Protein AF-A0A0C3JZY9-F1 (afdb_monomer)

Sequence (78 aa):
MSINPYLVAYYSVNENGRRPMSTFASEDYKTKFDKSLKGYGGNLIGDWYTLPNDKDVNDAINTTGQLGGTAYNLPVRN

pLDDT: mean 89.32, std 11.54, range [48.28, 97.56]

Structure (mmCIF, N/CA/C/O backbone):
data_AF-A0A0C3JZY9-F1
#
_entry.id   AF-A0A0C3JZY9-F1
#
loop_
_atom_site.group_PDB
_atom_site.id
_atom_site.type_symbol
_atom_site.label_atom_id
_atom_site.label_alt_id
_atom_site.label_comp_id
_atom_site.label_asym_id
_atom_site.label_entity_id
_atom_site.label_seq_id
_atom_site.pdbx_PDB_ins_code
_atom_site.Cartn_x
_atom_site.Cartn_y
_atom_site.Cartn_z
_atom_site.occupancy
_atom_site.B_iso_or_equiv
_atom_site.auth_seq_id
_atom_site.auth_comp_id
_atom_site.auth_asym_id
_atom_site.auth_atom_id
_atom_site.pdbx_PDB_model_num
ATOM 1 N N . MET A 1 1 ? -8.283 -13.444 17.474 1.00 48.28 1 MET A N 1
ATOM 2 C CA . MET A 1 1 ? -7.514 -13.209 16.234 1.00 48.28 1 MET A CA 1
ATOM 3 C C . MET A 1 1 ? -8.186 -12.032 15.542 1.00 48.28 1 MET A C 1
ATOM 5 O O . MET A 1 1 ? -9.332 -12.188 15.144 1.00 48.28 1 MET A O 1
ATOM 9 N N . SER A 1 2 ? -7.578 -10.841 15.527 1.00 55.19 2 SER A N 1
ATOM 10 C CA . SER A 1 2 ? -8.164 -9.708 14.794 1.00 55.19 2 SER A CA 1
ATOM 11 C C . SER A 1 2 ? -8.016 -9.968 13.303 1.00 55.19 2 SER A C 1
ATOM 13 O O . SER A 1 2 ? -6.913 -10.224 12.827 1.00 55.19 2 SER A O 1
ATOM 15 N N . ILE A 1 3 ? -9.132 -9.941 12.583 1.00 64.69 3 ILE A N 1
ATOM 16 C CA . ILE A 1 3 ? -9.125 -9.927 11.124 1.00 64.69 3 ILE A CA 1
ATOM 17 C C . ILE A 1 3 ? -8.742 -8.498 10.732 1.00 64.69 3 ILE A C 1
ATOM 19 O O . ILE A 1 3 ? -9.378 -7.557 11.198 1.00 64.69 3 ILE A O 1
ATOM 23 N N . ASN A 1 4 ? -7.699 -8.336 9.917 1.00 74.44 4 ASN A N 1
ATOM 24 C CA . ASN A 1 4 ? -7.322 -7.059 9.311 1.00 74.44 4 ASN A CA 1
ATOM 25 C C . ASN A 1 4 ? -7.850 -7.056 7.868 1.00 74.44 4 ASN A C 1
ATOM 27 O O . ASN A 1 4 ? -7.112 -7.448 6.961 1.00 74.44 4 ASN A O 1
ATOM 31 N N . PRO A 1 5 ? -9.131 -6.712 7.630 1.00 82.12 5 PRO A N 1
ATOM 32 C CA . PRO A 1 5 ? -9.755 -6.910 6.323 1.00 82.12 5 PRO A CA 1
ATOM 33 C C . PRO A 1 5 ? -9.272 -5.889 5.286 1.00 82.12 5 PRO A C 1
ATOM 35 O O . PRO A 1 5 ? -9.507 -6.068 4.094 1.00 82.12 5 PRO A O 1
ATOM 38 N N . TYR A 1 6 ? -8.609 -4.815 5.723 1.00 94.19 6 TYR A N 1
ATOM 39 C CA . TYR A 1 6 ? -8.218 -3.716 4.855 1.00 94.19 6 TYR A CA 1
ATOM 40 C C . TYR A 1 6 ? -6.790 -3.895 4.381 1.00 94.19 6 TYR A C 1
ATOM 42 O O . TYR A 1 6 ? -5.845 -3.772 5.157 1.00 94.19 6 TYR A O 1
ATOM 50 N N . LEU A 1 7 ? -6.651 -4.180 3.094 1.00 94.19 7 LEU A N 1
ATOM 51 C CA . LEU A 1 7 ? -5.403 -4.596 2.485 1.00 94.19 7 LEU A CA 1
ATOM 52 C C . LEU A 1 7 ? -4.938 -3.584 1.435 1.00 94.19 7 LEU A C 1
ATOM 54 O O . LEU A 1 7 ? -5.755 -3.005 0.720 1.00 94.19 7 LEU A O 1
ATOM 58 N N . VAL A 1 8 ? -3.624 -3.382 1.345 1.00 96.00 8 VAL A N 1
ATOM 59 C CA . VAL A 1 8 ? -2.976 -2.546 0.328 1.00 96.00 8 VAL A CA 1
ATOM 60 C C . VAL A 1 8 ? -1.737 -3.257 -0.191 1.00 96.00 8 VAL A C 1
ATOM 62 O O . VAL A 1 8 ? -0.825 -3.562 0.577 1.00 96.00 8 VAL A O 1
ATOM 65 N N . ALA A 1 9 ? -1.701 -3.517 -1.494 1.00 95.44 9 ALA A N 1
ATOM 66 C CA . ALA A 1 9 ? -0.575 -4.152 -2.163 1.00 95.44 9 ALA A CA 1
ATOM 67 C C . ALA A 1 9 ? 0.305 -3.099 -2.844 1.00 95.44 9 ALA A C 1
ATOM 69 O O . ALA A 1 9 ? -0.200 -2.136 -3.427 1.00 95.44 9 ALA A O 1
ATOM 70 N N . TYR A 1 10 ? 1.622 -3.266 -2.769 1.00 94.94 10 TYR A N 1
ATOM 71 C CA . TYR A 1 10 ? 2.568 -2.359 -3.412 1.00 94.94 10 TYR A CA 1
ATOM 72 C C . TYR A 1 10 ? 3.833 -3.090 -3.850 1.00 94.94 10 TYR A C 1
ATOM 74 O O . TYR A 1 10 ? 4.141 -4.176 -3.367 1.00 94.94 10 TYR A O 1
ATOM 82 N N . TYR A 1 11 ? 4.555 -2.522 -4.809 1.00 93.25 11 TYR A N 1
ATOM 83 C CA . TYR A 1 11 ? 5.813 -3.074 -5.301 1.00 93.25 11 TYR A CA 1
ATOM 84 C C . TYR A 1 11 ? 6.751 -1.974 -5.790 1.00 93.25 11 TYR A C 1
ATOM 86 O O . TYR A 1 11 ? 6.302 -0.887 -6.139 1.00 93.25 11 TYR A O 1
ATOM 94 N N . SER A 1 12 ? 8.054 -2.249 -5.807 1.00 90.88 12 SER A N 1
ATOM 95 C CA . SER A 1 12 ? 9.050 -1.357 -6.419 1.00 90.88 12 SER A CA 1
ATOM 96 C C . SER A 1 12 ? 9.087 -1.584 -7.926 1.00 90.88 12 SER A C 1
ATOM 98 O O . SER A 1 12 ? 9.045 -2.732 -8.364 1.00 90.88 12 SER A O 1
ATOM 100 N N . VAL A 1 13 ? 9.224 -0.521 -8.720 1.00 87.25 13 VAL A N 1
ATOM 101 C CA . VAL A 1 13 ? 9.476 -0.645 -10.169 1.00 87.25 13 VAL A CA 1
ATOM 102 C C . VAL A 1 13 ? 10.840 -1.264 -10.493 1.00 87.25 13 VAL A C 1
ATOM 104 O O . VAL A 1 13 ? 11.060 -1.681 -11.627 1.00 87.25 13 VAL A O 1
ATOM 107 N N . ASN A 1 14 ? 11.746 -1.354 -9.515 1.00 82.25 14 ASN A N 1
ATOM 108 C CA . ASN A 1 14 ? 13.034 -2.013 -9.695 1.00 82.25 14 ASN A CA 1
ATOM 109 C C . ASN A 1 14 ? 12.870 -3.523 -9.928 1.00 82.25 14 ASN A C 1
ATOM 111 O O . ASN A 1 14 ? 11.969 -4.170 -9.391 1.00 82.25 14 ASN A O 1
ATOM 115 N N . GLU A 1 15 ? 13.825 -4.111 -10.647 1.00 63.47 15 GLU A N 1
ATOM 116 C CA . GLU A 1 15 ? 13.845 -5.526 -11.056 1.00 63.47 15 GLU A CA 1
ATOM 117 C C . GLU A 1 15 ? 13.908 -6.534 -9.888 1.00 63.47 15 GLU A C 1
ATOM 119 O O . GLU A 1 15 ? 13.796 -7.740 -10.094 1.00 63.47 15 GLU A O 1
ATOM 124 N N . ASN A 1 16 ? 14.010 -6.061 -8.642 1.00 66.69 16 ASN A N 1
ATOM 125 C CA . ASN A 1 16 ? 14.130 -6.887 -7.437 1.00 66.69 16 ASN A CA 1
ATOM 126 C C . ASN A 1 16 ? 12.847 -7.659 -7.074 1.00 66.69 16 ASN A C 1
ATOM 128 O O . ASN A 1 16 ? 12.833 -8.407 -6.096 1.00 66.69 16 ASN A O 1
ATOM 132 N N . GLY A 1 17 ? 11.745 -7.453 -7.804 1.00 71.88 17 GLY A N 1
ATOM 133 C CA . GLY A 1 17 ? 10.519 -8.246 -7.671 1.00 71.88 17 GLY A CA 1
ATOM 134 C C . GLY A 1 17 ? 9.789 -8.105 -6.330 1.00 71.88 17 GLY A C 1
ATOM 135 O O . GLY A 1 17 ? 8.857 -8.859 -6.064 1.00 71.88 17 GLY A O 1
ATOM 136 N N . ARG A 1 18 ? 10.171 -7.154 -5.467 1.00 82.19 18 ARG A N 1
ATOM 137 C CA . ARG A 1 18 ? 9.583 -6.991 -4.128 1.00 82.19 18 ARG A CA 1
ATOM 138 C C . ARG A 1 18 ? 8.107 -6.621 -4.224 1.00 82.19 18 ARG A C 1
ATOM 140 O O . ARG A 1 18 ? 7.780 -5.562 -4.748 1.00 82.19 18 ARG A O 1
ATOM 147 N N . ARG A 1 19 ? 7.238 -7.457 -3.647 1.00 88.38 19 ARG A N 1
ATOM 148 C CA . ARG A 1 19 ? 5.777 -7.279 -3.640 1.00 88.38 19 ARG A CA 1
ATOM 149 C C . ARG A 1 19 ? 5.197 -7.352 -2.223 1.00 88.38 19 ARG A C 1
ATOM 151 O O . ARG A 1 19 ? 4.641 -8.389 -1.853 1.00 88.38 19 ARG A O 1
ATOM 158 N N . PRO A 1 20 ? 5.363 -6.323 -1.377 1.00 93.06 20 PRO A N 1
ATOM 159 C CA . PRO A 1 20 ? 4.745 -6.345 -0.065 1.00 93.06 20 PRO A CA 1
ATOM 160 C C . PRO A 1 20 ? 3.240 -6.085 -0.109 1.00 93.06 20 PRO A C 1
ATOM 162 O O . PRO A 1 20 ? 2.675 -5.553 -1.066 1.00 93.06 20 PRO A O 1
ATOM 165 N N . MET A 1 21 ? 2.594 -6.452 0.986 1.00 94.62 21 MET A N 1
ATOM 166 C CA . MET A 1 21 ? 1.174 -6.280 1.198 1.00 94.62 21 MET A CA 1
ATOM 167 C C . MET A 1 21 ? 0.942 -5.883 2.650 1.00 94.62 21 MET A C 1
ATOM 169 O O . MET A 1 21 ? 1.333 -6.604 3.565 1.00 94.62 21 MET A O 1
ATOM 173 N N . SER A 1 22 ? 0.326 -4.729 2.864 1.00 96.25 22 SER A N 1
ATOM 174 C CA . SER A 1 22 ? 0.027 -4.206 4.194 1.00 96.25 22 SER A CA 1
ATOM 175 C C . SER A 1 22 ? -1.435 -4.424 4.536 1.00 96.25 22 SER A C 1
ATOM 177 O O . SER A 1 22 ? -2.312 -4.219 3.702 1.00 96.25 22 SER A O 1
ATOM 179 N N . THR A 1 23 ? -1.695 -4.834 5.773 1.00 95.69 23 THR A N 1
ATOM 180 C CA . THR A 1 23 ? -3.042 -5.064 6.302 1.00 95.69 23 THR A CA 1
ATOM 181 C C . THR A 1 23 ? -3.301 -4.173 7.506 1.00 95.69 23 THR A C 1
ATOM 183 O O . THR A 1 23 ? -2.401 -3.942 8.317 1.00 95.69 23 THR A O 1
ATOM 186 N N . PHE A 1 24 ? -4.534 -3.696 7.635 1.00 94.75 24 PHE A N 1
ATOM 187 C CA . PHE A 1 24 ? -4.960 -2.773 8.679 1.00 94.75 24 PHE A CA 1
ATOM 188 C C . PHE A 1 24 ? -6.291 -3.206 9.297 1.00 94.75 24 PHE A C 1
ATOM 190 O O . PHE A 1 24 ?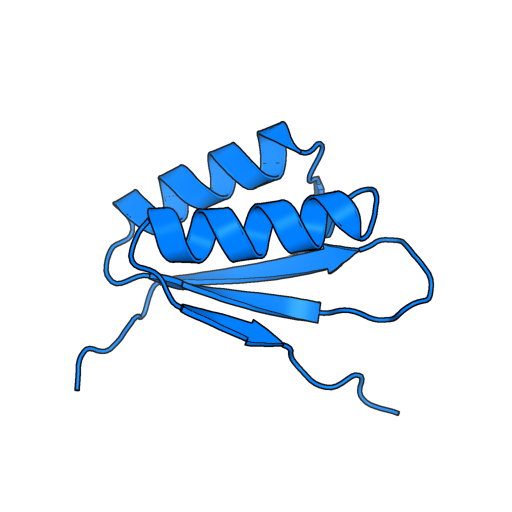 -7.123 -3.847 8.650 1.00 94.75 24 PHE A O 1
ATOM 197 N N . ALA A 1 25 ? -6.499 -2.820 10.556 1.00 91.94 25 ALA A N 1
ATOM 198 C CA . ALA A 1 25 ? -7.710 -3.137 11.311 1.00 91.94 25 ALA A CA 1
ATOM 199 C C . ALA A 1 25 ? -8.926 -2.276 10.914 1.00 91.94 25 ALA A C 1
ATOM 201 O O . ALA A 1 25 ? -10.061 -2.684 11.146 1.00 91.94 25 ALA A O 1
ATOM 202 N N . SER A 1 26 ? -8.712 -1.097 10.313 1.00 93.38 26 SER A N 1
ATOM 203 C CA . SER A 1 26 ? -9.789 -0.200 9.868 1.00 93.38 26 SER A CA 1
ATOM 204 C C . SER A 1 26 ? -9.503 0.455 8.513 1.00 93.38 26 SER A C 1
ATOM 206 O O . SER A 1 26 ? -8.346 0.607 8.101 1.00 93.38 26 SER A O 1
ATOM 208 N N . GLU A 1 27 ? -10.573 0.879 7.837 1.00 94.06 27 GLU A N 1
ATOM 209 C CA . GLU A 1 27 ? -10.510 1.600 6.564 1.00 94.06 27 GLU A CA 1
ATOM 210 C C . GLU A 1 27 ? -9.801 2.955 6.700 1.00 94.06 27 GLU A C 1
ATOM 212 O O . GLU A 1 27 ? -9.095 3.388 5.788 1.00 94.06 27 GLU A O 1
ATOM 217 N N . ASP A 1 28 ? -9.907 3.602 7.862 1.00 95.88 28 ASP A N 1
ATOM 218 C CA . ASP A 1 28 ? -9.223 4.866 8.140 1.00 95.88 28 ASP A CA 1
ATOM 219 C C . ASP A 1 28 ? -7.700 4.714 8.073 1.00 95.88 28 ASP A C 1
ATOM 221 O O . ASP A 1 28 ? -7.009 5.558 7.496 1.00 95.88 28 ASP A O 1
ATOM 225 N N . TYR A 1 29 ? -7.153 3.635 8.645 1.00 95.69 29 TYR A N 1
ATOM 226 C CA . TYR A 1 29 ? -5.713 3.366 8.590 1.00 95.69 29 TYR A CA 1
ATOM 227 C C . TYR A 1 29 ? -5.262 2.999 7.179 1.00 95.69 29 TYR A C 1
ATOM 229 O O . TYR A 1 29 ? -4.230 3.501 6.734 1.00 95.69 29 TYR A O 1
ATOM 237 N N . LYS A 1 30 ? -6.071 2.225 6.443 1.00 95.56 30 LYS A N 1
ATOM 238 C CA . LYS A 1 30 ? -5.848 1.975 5.012 1.00 95.56 30 LYS A CA 1
ATOM 239 C C . LYS A 1 30 ? -5.792 3.287 4.229 1.00 95.56 30 LYS A C 1
ATOM 241 O O . LYS A 1 30 ? -4.852 3.512 3.481 1.00 95.56 30 LYS A O 1
ATOM 246 N N . THR A 1 31 ? -6.747 4.186 4.450 1.00 96.44 31 THR A N 1
ATOM 247 C CA . THR A 1 31 ? -6.820 5.478 3.755 1.00 96.44 31 THR A CA 1
ATOM 248 C C . THR A 1 31 ? -5.636 6.383 4.101 1.00 96.44 31 THR A C 1
ATOM 250 O O . THR A 1 31 ? -5.104 7.078 3.233 1.00 96.44 31 THR A O 1
ATOM 253 N N . LYS A 1 32 ? -5.184 6.383 5.362 1.00 97.44 32 LYS A N 1
ATOM 254 C CA . LYS A 1 32 ? -3.949 7.077 5.768 1.00 97.44 32 LYS A CA 1
ATOM 255 C C . LYS A 1 32 ? -2.734 6.497 5.049 1.00 97.44 32 LYS A C 1
ATOM 257 O O . LYS A 1 32 ? -1.919 7.260 4.540 1.00 97.44 32 LYS A O 1
ATOM 262 N N . PHE A 1 33 ? -2.650 5.174 4.958 1.00 97.56 33 PHE A N 1
ATOM 263 C CA . PHE A 1 33 ? -1.566 4.502 4.259 1.00 97.56 33 PHE A CA 1
ATOM 264 C C . PHE A 1 33 ? -1.572 4.784 2.749 1.00 97.56 33 PHE A C 1
ATOM 266 O O . PHE A 1 33 ? -0.532 5.125 2.195 1.00 97.56 33 PHE A O 1
ATOM 273 N N . ASP A 1 34 ? -2.742 4.762 2.103 1.00 96.88 34 ASP A N 1
ATOM 274 C CA . ASP A 1 34 ? -2.913 5.128 0.690 1.00 96.88 34 ASP A CA 1
ATOM 275 C C . ASP A 1 34 ? -2.389 6.550 0.410 1.00 96.88 34 ASP A C 1
ATOM 277 O O . ASP A 1 34 ? -1.755 6.804 -0.617 1.00 96.88 34 ASP A O 1
ATOM 281 N N . LYS A 1 35 ? -2.608 7.495 1.338 1.00 97.19 35 LYS A N 1
ATOM 282 C CA . LYS A 1 35 ? -2.041 8.852 1.245 1.00 97.19 35 LYS A CA 1
ATOM 283 C C . LYS A 1 35 ? -0.517 8.848 1.376 1.00 97.19 35 LYS A C 1
ATOM 285 O O . LYS A 1 35 ? 0.138 9.556 0.613 1.00 97.19 35 LYS A O 1
ATOM 290 N N . SER A 1 36 ? 0.044 8.060 2.293 1.00 97.12 36 SER A N 1
ATOM 291 C CA . SER A 1 36 ? 1.499 7.917 2.441 1.00 97.12 36 SER A CA 1
ATOM 292 C C . SER A 1 36 ? 2.147 7.356 1.176 1.00 97.12 36 SER A C 1
ATOM 294 O O . SER A 1 36 ? 3.112 7.941 0.694 1.00 97.12 36 SER A O 1
ATOM 296 N N . LEU A 1 37 ? 1.573 6.303 0.579 1.00 96.56 37 LEU A N 1
ATOM 297 C CA . LEU A 1 37 ? 2.077 5.715 -0.667 1.00 96.56 37 LEU A CA 1
ATOM 298 C C . LEU A 1 37 ? 2.126 6.738 -1.805 1.00 96.56 37 LEU A C 1
ATOM 300 O O . LEU A 1 37 ? 3.135 6.835 -2.496 1.00 96.56 37 LEU A O 1
ATOM 304 N N . LYS A 1 38 ? 1.081 7.558 -1.959 1.00 96.00 38 LYS A N 1
ATOM 305 C CA . LYS A 1 38 ? 1.076 8.664 -2.933 1.00 96.00 38 LYS A CA 1
ATOM 306 C C . LYS A 1 38 ? 2.146 9.716 -2.627 1.00 96.00 38 LYS A C 1
ATOM 308 O O . LYS A 1 38 ? 2.756 10.243 -3.550 1.00 96.00 38 LYS A O 1
ATOM 313 N N . GLY A 1 39 ? 2.402 9.994 -1.348 1.00 96.38 39 GLY A N 1
ATOM 314 C CA . GLY A 1 39 ? 3.486 10.877 -0.905 1.00 96.38 39 GLY A CA 1
ATOM 315 C C . GLY A 1 39 ? 4.883 10.376 -1.288 1.00 96.38 39 GLY A C 1
ATOM 316 O O . GLY A 1 39 ? 5.759 11.190 -1.560 1.00 96.38 39 GLY A O 1
ATOM 317 N N . TYR A 1 40 ? 5.071 9.058 -1.394 1.00 94.12 40 TYR A N 1
ATOM 318 C CA . TYR A 1 40 ? 6.301 8.435 -1.903 1.00 94.12 40 TYR A CA 1
ATOM 319 C C . TYR A 1 40 ? 6.375 8.392 -3.439 1.00 94.12 40 TYR A C 1
ATOM 321 O O . TYR A 1 40 ? 7.220 7.705 -4.001 1.00 94.12 40 TYR A O 1
ATOM 329 N N . GLY A 1 41 ? 5.469 9.076 -4.145 1.00 92.88 41 GLY A N 1
ATOM 330 C CA . GLY A 1 41 ? 5.366 8.995 -5.604 1.00 92.88 41 GLY A CA 1
ATOM 331 C C . GLY A 1 41 ? 4.691 7.713 -6.097 1.00 92.88 41 GLY A C 1
ATOM 332 O O . GLY A 1 41 ? 4.843 7.347 -7.260 1.00 92.88 41 GLY A O 1
ATOM 333 N N . GLY A 1 42 ? 3.953 7.024 -5.224 1.00 93.44 42 GLY A N 1
ATOM 334 C CA . GLY A 1 42 ? 3.235 5.807 -5.561 1.00 93.44 42 GLY A CA 1
ATOM 335 C C . GLY A 1 42 ? 2.127 6.040 -6.582 1.00 93.44 42 GLY A C 1
ATOM 336 O O . GLY A 1 42 ? 1.229 6.853 -6.357 1.00 93.44 42 GLY A O 1
ATOM 337 N N . ASN A 1 43 ? 2.158 5.282 -7.676 1.00 94.94 43 ASN A N 1
ATOM 338 C CA . ASN A 1 43 ? 1.113 5.292 -8.696 1.00 94.94 43 ASN A CA 1
ATOM 339 C C . ASN A 1 43 ? 0.247 4.034 -8.587 1.00 94.94 43 ASN A C 1
ATOM 341 O O . ASN A 1 43 ? 0.773 2.938 -8.427 1.00 94.94 43 ASN A O 1
ATOM 345 N N . LEU A 1 44 ? -1.073 4.174 -8.671 1.00 94.56 44 LEU A N 1
ATOM 346 C CA . LEU A 1 44 ? -1.986 3.036 -8.589 1.00 94.56 44 LEU A CA 1
ATOM 347 C C . LEU A 1 44 ? -2.161 2.415 -9.982 1.00 94.56 44 LEU A C 1
ATOM 349 O O . LEU A 1 44 ? -2.659 3.071 -10.895 1.00 94.56 44 LEU A O 1
ATOM 353 N N . ILE A 1 45 ? -1.766 1.152 -10.139 1.00 91.69 45 ILE A N 1
ATOM 354 C CA . ILE A 1 45 ? -1.930 0.361 -11.363 1.00 91.69 45 ILE A CA 1
ATOM 355 C C . ILE A 1 45 ? -2.755 -0.882 -11.024 1.00 91.69 45 ILE A C 1
ATOM 357 O O . ILE A 1 45 ? -2.271 -1.821 -10.390 1.00 91.69 45 ILE A O 1
ATOM 361 N N . GLY A 1 46 ? -4.024 -0.879 -11.439 1.00 91.69 46 GLY A N 1
ATOM 362 C CA . GLY A 1 46 ? -4.993 -1.873 -10.974 1.00 91.69 46 GLY A CA 1
ATOM 363 C C . GLY A 1 46 ? -5.140 -1.794 -9.453 1.00 91.69 46 GLY A C 1
ATOM 364 O O . GLY A 1 46 ? -5.367 -0.714 -8.914 1.00 91.69 46 GLY A O 1
ATOM 365 N N . ASP A 1 47 ? -4.945 -2.922 -8.770 1.00 91.44 47 ASP A N 1
ATOM 366 C CA . ASP A 1 47 ? -5.042 -3.017 -7.304 1.00 91.44 47 ASP A CA 1
ATOM 367 C C . ASP A 1 47 ? -3.701 -2.803 -6.573 1.00 91.44 47 ASP A C 1
ATOM 369 O O . ASP A 1 47 ? -3.613 -2.994 -5.359 1.00 91.44 47 ASP A O 1
ATOM 373 N N . TRP A 1 48 ? -2.638 -2.441 -7.299 1.00 94.25 48 TRP A N 1
ATOM 374 C CA . TRP A 1 48 ? -1.285 -2.334 -6.754 1.00 94.25 48 TRP A CA 1
ATOM 375 C C . TRP A 1 48 ? -0.735 -0.918 -6.864 1.00 94.25 48 TRP A C 1
ATOM 377 O O . TRP A 1 48 ? -0.816 -0.289 -7.916 1.00 94.25 48 TRP A O 1
ATOM 387 N N . TYR A 1 49 ? -0.084 -0.444 -5.805 1.00 96.12 49 TYR A N 1
ATOM 388 C CA . TYR A 1 49 ? 0.737 0.761 -5.880 1.00 96.12 49 TYR A CA 1
ATOM 389 C C . TYR A 1 49 ? 2.151 0.434 -6.368 1.00 96.12 49 TYR A C 1
ATOM 391 O O . TYR A 1 49 ? 2.855 -0.387 -5.784 1.00 96.12 49 TYR A O 1
ATOM 399 N N . THR A 1 50 ? 2.599 1.124 -7.408 1.00 95.00 50 THR A N 1
ATOM 400 C CA . THR A 1 50 ? 3.983 1.085 -7.878 1.00 95.00 50 THR A CA 1
ATOM 401 C C . THR A 1 50 ? 4.777 2.177 -7.191 1.00 95.00 50 THR A C 1
ATOM 403 O O . THR A 1 50 ? 4.436 3.351 -7.330 1.00 95.00 50 THR A O 1
ATOM 406 N N . LEU A 1 51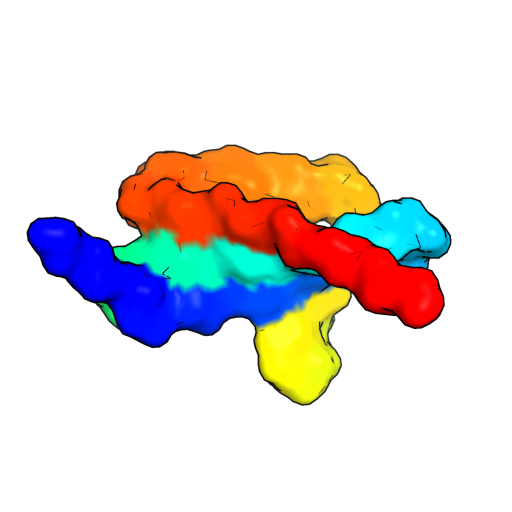 ? 5.836 1.810 -6.484 1.00 94.31 51 LEU A N 1
ATOM 407 C CA . LEU A 1 51 ? 6.746 2.736 -5.827 1.00 94.31 51 LEU A CA 1
ATOM 408 C C . LEU A 1 51 ? 8.022 2.929 -6.661 1.00 94.31 51 LEU A C 1
ATOM 410 O O . LEU A 1 51 ? 8.479 1.968 -7.290 1.00 94.31 51 LEU A O 1
ATOM 414 N N . PRO A 1 52 ? 8.613 4.139 -6.669 1.00 92.31 52 PRO A N 1
ATOM 415 C CA . PRO A 1 52 ? 9.761 4.457 -7.519 1.00 92.31 52 PRO A CA 1
ATOM 416 C C . PRO A 1 52 ? 11.023 3.649 -7.216 1.00 92.31 52 PRO A C 1
ATOM 418 O O . PRO A 1 52 ? 11.846 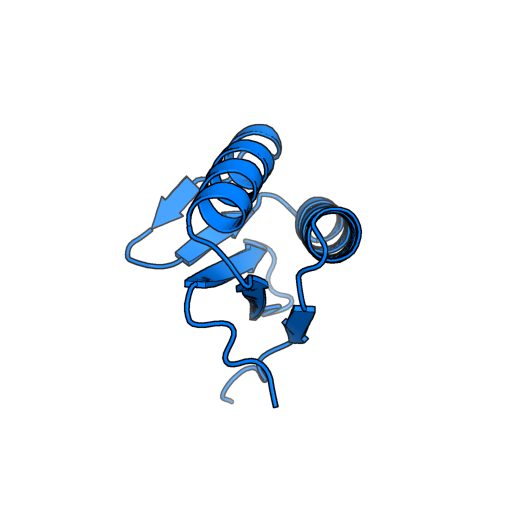3.447 -8.104 1.00 92.31 52 PRO A O 1
ATOM 421 N N . ASN A 1 53 ? 11.223 3.235 -5.964 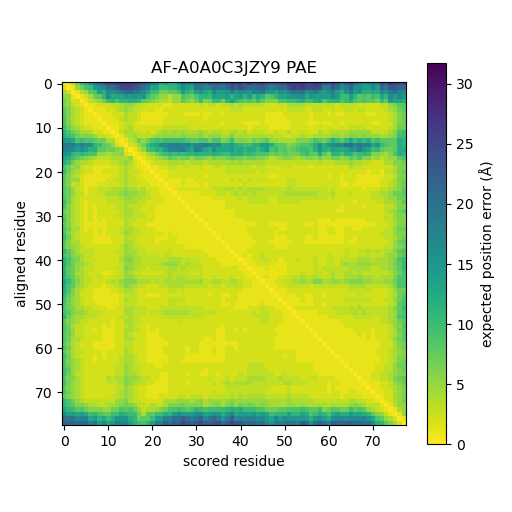1.00 91.00 53 ASN A N 1
ATOM 422 C CA . ASN A 1 53 ? 12.423 2.514 -5.559 1.00 91.00 53 ASN A CA 1
ATOM 423 C C . ASN A 1 53 ? 12.206 1.670 -4.289 1.00 91.00 53 ASN A C 1
ATOM 425 O O . ASN A 1 53 ? 11.183 1.734 -3.605 1.00 91.00 53 ASN A O 1
ATOM 429 N N . ASP A 1 54 ? 13.221 0.879 -3.945 1.00 90.38 54 ASP A N 1
ATOM 430 C CA . ASP A 1 54 ? 13.189 -0.041 -2.804 1.00 90.38 54 ASP A CA 1
ATOM 431 C C . ASP A 1 54 ? 13.232 0.671 -1.446 1.00 90.38 54 ASP A C 1
ATOM 433 O O . ASP A 1 54 ? 12.811 0.092 -0.439 1.00 90.38 54 ASP A O 1
ATOM 437 N N . LYS A 1 55 ? 13.732 1.912 -1.400 1.00 92.75 55 LYS A N 1
ATOM 438 C CA . LYS A 1 55 ? 13.688 2.733 -0.189 1.00 92.75 55 LYS A CA 1
ATOM 439 C C . LYS A 1 55 ? 12.242 3.106 0.130 1.00 92.75 55 LYS A C 1
ATOM 441 O O . LYS A 1 55 ? 11.833 2.911 1.268 1.00 92.75 55 LYS A O 1
ATOM 446 N N . ASP A 1 56 ? 11.466 3.529 -0.861 1.00 94.06 56 ASP A N 1
ATOM 447 C CA . ASP A 1 56 ? 10.051 3.868 -0.682 1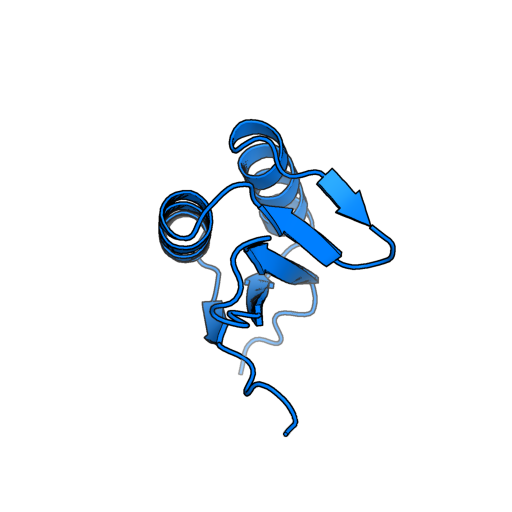.00 94.06 56 ASP A CA 1
ATOM 448 C C . ASP A 1 56 ? 9.237 2.648 -0.232 1.00 94.06 56 ASP A C 1
ATOM 450 O O . ASP A 1 56 ? 8.350 2.755 0.612 1.00 94.06 56 ASP A O 1
ATOM 454 N N . VAL A 1 57 ? 9.589 1.452 -0.719 1.00 93.25 57 VAL A N 1
ATOM 455 C CA . VAL A 1 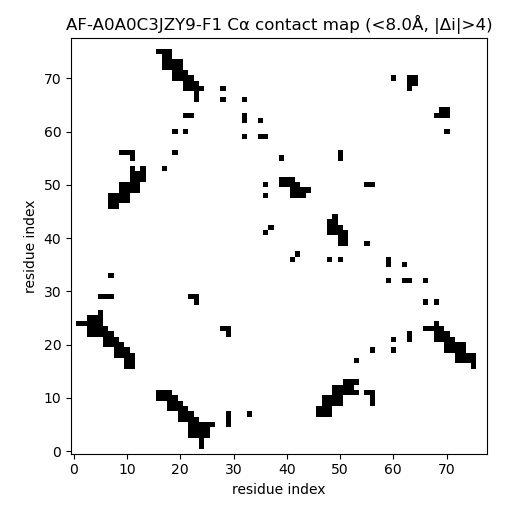57 ? 9.016 0.192 -0.220 1.00 93.25 57 VAL A CA 1
ATOM 456 C C . VAL A 1 57 ? 9.330 -0.026 1.264 1.00 93.25 57 VAL A C 1
ATOM 458 O O . VAL A 1 57 ? 8.446 -0.414 2.026 1.00 93.25 57 VAL A O 1
ATOM 461 N N . ASN A 1 58 ? 10.571 0.208 1.697 1.00 94.12 58 ASN A N 1
ATOM 462 C CA . ASN A 1 58 ? 10.942 0.080 3.110 1.00 94.12 58 ASN A CA 1
ATOM 463 C C . ASN A 1 58 ? 10.239 1.131 3.979 1.00 94.12 58 ASN A C 1
ATOM 465 O O . ASN A 1 58 ? 9.765 0.805 5.067 1.00 94.12 58 ASN A O 1
ATOM 469 N N . ASP A 1 59 ? 10.131 2.366 3.491 1.00 95.88 59 ASP A N 1
ATOM 470 C CA . ASP A 1 59 ? 9.430 3.446 4.182 1.00 95.88 59 ASP A CA 1
ATOM 471 C C . ASP A 1 59 ? 7.932 3.112 4.317 1.00 95.88 59 ASP A C 1
ATOM 473 O O . ASP A 1 59 ? 7.374 3.230 5.407 1.00 95.88 59 ASP A O 1
ATOM 477 N N . ALA A 1 60 ? 7.307 2.547 3.279 1.00 95.88 60 ALA A N 1
ATOM 478 C CA . ALA A 1 60 ? 5.936 2.038 3.329 1.00 95.88 60 ALA A CA 1
ATOM 479 C C . ALA A 1 60 ? 5.751 0.884 4.340 1.00 95.88 60 ALA A C 1
ATOM 481 O O . ALA A 1 60 ? 4.779 0.866 5.105 1.00 95.88 60 ALA A O 1
ATOM 482 N N . ILE A 1 61 ? 6.695 -0.059 4.419 1.00 95.62 61 ILE A N 1
ATOM 483 C CA . ILE A 1 61 ? 6.673 -1.121 5.441 1.00 95.62 61 ILE A CA 1
ATOM 484 C C . ILE A 1 61 ? 6.759 -0.511 6.849 1.00 95.62 61 ILE A C 1
ATOM 486 O O . ILE A 1 61 ? 5.979 -0.877 7.732 1.00 95.62 61 ILE A O 1
ATOM 490 N N . ASN A 1 62 ? 7.642 0.466 7.059 1.00 96.88 62 ASN A N 1
ATOM 491 C CA . ASN A 1 62 ? 7.785 1.147 8.348 1.00 96.88 62 ASN A CA 1
ATOM 492 C C . ASN A 1 62 ? 6.510 1.910 8.731 1.00 96.88 62 ASN A C 1
ATOM 494 O O . ASN A 1 62 ? 6.024 1.788 9.858 1.00 96.88 62 ASN A O 1
ATOM 498 N N . THR A 1 63 ? 5.919 2.650 7.791 1.00 97.38 63 THR A N 1
ATOM 499 C CA . THR A 1 63 ? 4.659 3.369 8.009 1.00 97.38 63 THR A CA 1
ATOM 500 C C . THR A 1 63 ? 3.503 2.422 8.304 1.00 97.38 63 THR A C 1
ATO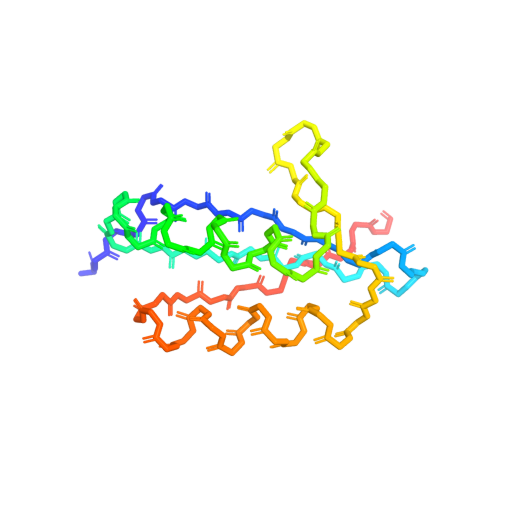M 502 O O . THR A 1 63 ? 2.651 2.745 9.128 1.00 97.38 63 THR A O 1
ATOM 505 N N . THR A 1 64 ? 3.497 1.222 7.721 1.00 96.69 64 THR A N 1
ATOM 506 C CA . THR A 1 64 ? 2.520 0.186 8.083 1.00 96.69 64 THR A CA 1
ATOM 507 C C . THR A 1 64 ? 2.583 -0.128 9.576 1.00 96.69 64 THR A C 1
ATOM 509 O O . THR A 1 64 ? 1.549 -0.104 10.241 1.00 96.69 64 THR A O 1
ATOM 512 N N . GLY A 1 65 ? 3.785 -0.346 10.119 1.00 94.38 65 GLY A N 1
ATOM 513 C CA . GLY A 1 65 ? 3.983 -0.573 11.553 1.00 94.38 65 GLY A CA 1
ATOM 514 C C . GLY A 1 65 ? 3.583 0.629 12.416 1.00 94.38 65 GLY A C 1
ATOM 515 O O . GLY A 1 65 ? 2.916 0.459 13.433 1.00 94.38 65 GLY A O 1
ATOM 516 N N . GLN A 1 66 ? 3.906 1.853 11.986 1.00 96.00 66 GLN A N 1
ATOM 517 C CA . GLN A 1 66 ? 3.514 3.088 12.687 1.00 96.00 66 GLN A CA 1
ATOM 518 C C . GLN A 1 66 ? 1.993 3.283 12.756 1.00 96.00 66 GLN A C 1
ATOM 520 O O . GLN A 1 66 ? 1.479 3.831 13.728 1.00 96.00 66 GLN A O 1
ATOM 525 N N . LEU A 1 67 ? 1.268 2.827 11.734 1.00 94.69 67 LEU A N 1
ATOM 526 C CA . LEU A 1 67 ? -0.193 2.863 11.681 1.00 94.69 67 LEU A CA 1
ATOM 527 C C . LEU A 1 67 ? -0.850 1.663 12.388 1.00 94.69 67 LEU A C 1
ATOM 529 O O . LEU A 1 67 ? -2.068 1.517 12.319 1.00 94.69 67 LEU A O 1
ATOM 533 N N . GLY A 1 68 ? -0.070 0.806 13.057 1.00 92.69 68 GLY A N 1
ATOM 534 C CA . GLY A 1 68 ? -0.573 -0.386 13.746 1.00 92.69 68 GLY A CA 1
ATOM 535 C C . GLY A 1 68 ? -1.012 -1.512 12.805 1.00 92.69 68 GLY A C 1
ATOM 536 O O . GLY A 1 68 ? -1.756 -2.401 13.215 1.00 92.69 68 GLY A O 1
ATOM 537 N N . GLY A 1 69 ? -0.594 -1.463 11.540 1.00 93.38 69 GLY A N 1
ATOM 538 C CA . GLY A 1 69 ? -0.830 -2.512 10.557 1.00 93.38 69 GLY A CA 1
ATOM 539 C C . GLY A 1 69 ? 0.234 -3.608 10.587 1.00 93.38 69 GLY A C 1
ATOM 540 O O . GLY A 1 69 ? 1.182 -3.593 11.372 1.00 93.38 69 GLY A O 1
ATOM 541 N N . THR A 1 70 ? 0.098 -4.571 9.681 1.00 95.00 70 THR A N 1
ATOM 542 C CA . THR A 1 70 ? 1.084 -5.642 9.476 1.00 95.00 70 THR A CA 1
ATOM 543 C C . THR A 1 70 ? 1.429 -5.750 8.001 1.00 95.00 70 THR A C 1
ATOM 545 O O . THR 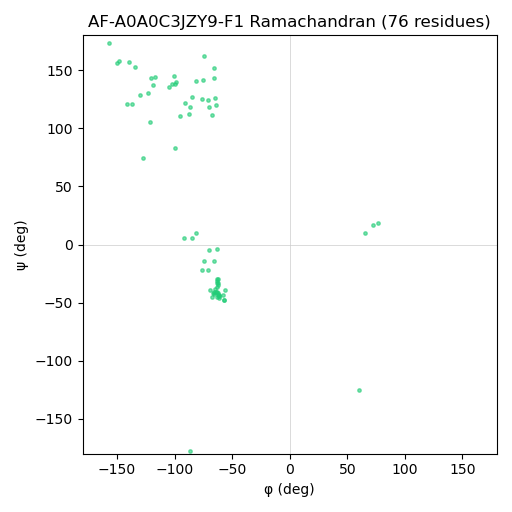A 1 70 ? 0.523 -5.847 7.173 1.00 95.00 70 THR A O 1
ATOM 548 N N . ALA A 1 71 ? 2.724 -5.731 7.681 1.00 94.31 71 ALA A N 1
ATOM 549 C CA . ALA A 1 71 ? 3.237 -5.893 6.326 1.00 94.31 71 ALA A CA 1
ATOM 550 C C . ALA A 1 71 ? 3.729 -7.328 6.094 1.00 94.31 71 ALA A C 1
ATOM 552 O O . ALA A 1 71 ? 4.416 -7.904 6.937 1.00 94.31 71 ALA A O 1
ATOM 553 N N . TYR A 1 72 ? 3.415 -7.878 4.926 1.00 92.19 72 TYR A N 1
ATOM 554 C CA . TYR A 1 72 ? 3.811 -9.208 4.479 1.00 92.19 72 TYR A CA 1
ATOM 555 C C . TYR A 1 72 ? 4.563 -9.086 3.160 1.00 92.19 72 TYR A C 1
ATOM 557 O O . TYR A 1 72 ? 4.069 -8.453 2.233 1.00 92.19 72 TYR A O 1
ATOM 565 N N . ASN A 1 73 ? 5.733 -9.709 3.045 1.00 88.75 73 ASN A N 1
ATOM 566 C CA . ASN A 1 73 ? 6.445 -9.785 1.771 1.00 88.75 73 ASN A CA 1
ATOM 567 C C . ASN A 1 73 ? 5.954 -11.011 1.002 1.00 88.75 73 ASN A C 1
ATOM 569 O O . ASN A 1 73 ? 6.201 -12.140 1.428 1.00 88.75 73 ASN A O 1
ATOM 573 N N . LEU A 1 74 ? 5.254 -10.796 -0.113 1.00 84.44 74 LEU A N 1
ATOM 574 C CA . LEU A 1 74 ? 4.799 -11.900 -0.948 1.00 84.44 74 LEU A CA 1
ATOM 575 C C . LEU A 1 74 ? 5.974 -12.466 -1.757 1.00 84.44 74 LEU A C 1
ATOM 577 O O . LEU A 1 74 ? 6.821 -11.699 -2.229 1.00 84.44 74 LEU A O 1
ATOM 581 N N . PRO A 1 75 ? 6.035 -13.795 -1.941 1.00 76.81 75 PRO A N 1
ATOM 582 C CA . PRO A 1 75 ? 7.053 -14.409 -2.775 1.00 76.81 75 PRO A CA 1
ATOM 583 C C . PRO A 1 75 ? 6.870 -13.990 -4.237 1.00 76.81 75 PRO A C 1
ATOM 585 O O . PRO A 1 75 ? 5.746 -13.887 -4.740 1.00 76.81 75 PRO A O 1
ATOM 588 N N . VAL A 1 76 ? 7.984 -13.795 -4.941 1.00 68.38 76 VAL A N 1
ATOM 589 C CA . VAL A 1 76 ? 7.972 -13.675 -6.401 1.00 68.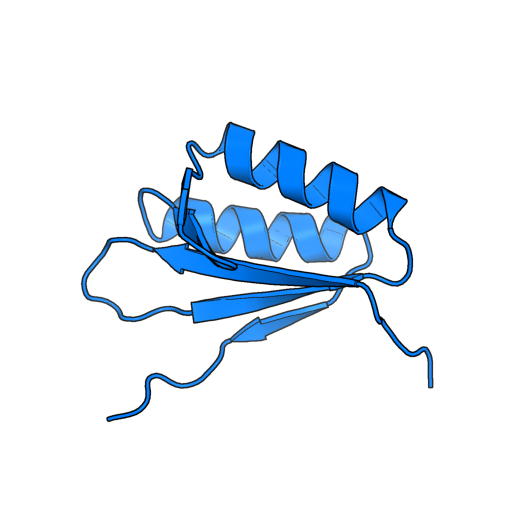38 76 VAL A CA 1
ATOM 590 C C . VAL A 1 76 ? 7.632 -15.059 -6.951 1.00 68.38 76 VAL A C 1
ATOM 592 O O . VAL A 1 76 ? 8.335 -16.025 -6.662 1.00 68.38 76 VAL A O 1
ATOM 595 N N . ARG A 1 77 ? 6.516 -15.192 -7.679 1.00 56.78 77 ARG A N 1
ATOM 596 C CA . ARG A 1 77 ? 6.234 -16.429 -8.420 1.00 56.78 77 ARG A CA 1
ATOM 597 C C . ARG A 1 77 ? 7.277 -16.529 -9.537 1.00 56.78 77 ARG A C 1
ATOM 599 O O . ARG A 1 77 ? 7.260 -15.677 -10.423 1.00 56.78 77 ARG A O 1
ATOM 606 N N . ASN A 1 78 ? 8.174 -17.511 -9.421 1.00 50.16 78 ASN A N 1
ATOM 607 C CA . ASN A 1 78 ? 9.053 -17.963 -10.504 1.00 50.16 78 ASN A CA 1
ATOM 608 C C . ASN A 1 78 ? 8.231 -18.407 -11.716 1.00 50.16 78 ASN A C 1
ATOM 610 O O . ASN A 1 78 ? 7.156 -19.014 -11.491 1.00 50.16 78 ASN A O 1
#

Radius of gyration: 11.64 Å; Cα contacts (8 Å, |Δi|>4): 144; chains: 1; bounding box: 25×29×28 Å

Solvent-accessible surface area (backbone atoms only — not comparable to full-atom values): 4325 Å² total; per-residue (Å²): 134,86,73,46,84,32,72,50,38,34,29,32,73,49,92,80,56,52,36,38,35,34,28,16,77,40,65,67,52,39,52,52,46,56,52,50,43,45,73,56,62,30,44,77,58,87,85,30,30,39,22,75,32,67,66,48,48,50,51,50,47,50,49,29,51,76,66,70,26,49,66,43,80,49,80,69,82,127

Foldseek 3Di:
DQDQPQKAWEDEPDPPQWIKMKGHNDPVLSVVLVVLLVVQVWDDDPRYTYGHHVVSVVVSCVSSVVSVIHMDTDDRDD

Secondary structure (DSSP, 8-state):
-----EEEEEEESSTT--EEEEEESSHHHHHHHHHHHHHTT-EEETTEEEESSHHHHHHHHHHHHHTT-EEEEEPP--

Mean predicted aligned error: 4.3 Å

Organism: NCBI:txid870435